Protein AF-A0A7V6V2H7-F1 (afdb_monomer_lite)

Structure (mmCIF, N/CA/C/O backbone):
data_AF-A0A7V6V2H7-F1
#
_entry.id   AF-A0A7V6V2H7-F1
#
loop_
_atom_site.group_PDB
_atom_site.id
_atom_site.type_symbol
_atom_site.label_atom_id
_atom_site.label_alt_id
_atom_site.label_comp_id
_atom_site.label_asym_id
_atom_site.label_entity_id
_atom_site.label_seq_id
_atom_site.pdbx_PDB_ins_code
_atom_site.Cartn_x
_atom_site.Cartn_y
_atom_site.Cartn_z
_atom_site.occupancy
_atom_site.B_iso_or_equiv
_atom_site.auth_seq_id
_atom_site.auth_comp_id
_atom_site.auth_asym_id
_atom_site.auth_atom_id
_atom_site.pdbx_PDB_model_num
ATOM 1 N N . ILE A 1 1 ? -5.118 2.229 9.733 1.00 89.06 1 ILE A N 1
ATOM 2 C CA . ILE A 1 1 ? -3.777 1.722 9.338 1.00 89.06 1 ILE A CA 1
ATOM 3 C C . ILE A 1 1 ? -3.659 1.949 7.848 1.00 89.06 1 ILE A C 1
ATOM 5 O O . ILE A 1 1 ? -4.533 1.463 7.139 1.00 89.06 1 ILE A O 1
ATOM 9 N N . LEU A 1 2 ? -2.596 2.624 7.410 1.00 93.81 2 LEU A N 1
ATOM 10 C CA . LEU A 1 2 ? -2.291 2.860 6.003 1.00 93.81 2 LEU A CA 1
ATOM 11 C C . LEU A 1 2 ? -1.253 1.856 5.487 1.00 93.81 2 LEU A C 1
ATOM 13 O O . LEU A 1 2 ? -0.178 1.705 6.066 1.00 93.81 2 LEU A O 1
ATOM 17 N N . LEU A 1 3 ? -1.588 1.181 4.392 1.00 95.38 3 LEU A N 1
ATOM 18 C CA . LEU A 1 3 ? -0.732 0.272 3.638 1.00 95.38 3 LEU A CA 1
ATOM 19 C C . LEU A 1 3 ? -0.364 0.926 2.304 1.00 95.38 3 LEU A C 1
ATOM 21 O O . LEU A 1 3 ? -1.238 1.428 1.600 1.00 95.38 3 LEU A O 1
ATOM 25 N N . ILE A 1 4 ? 0.913 0.878 1.931 1.00 95.56 4 ILE A N 1
ATOM 26 C CA . ILE A 1 4 ? 1.415 1.442 0.673 1.00 95.56 4 ILE A CA 1
ATOM 27 C C . ILE A 1 4 ? 2.280 0.393 -0.021 1.00 95.56 4 ILE A C 1
ATOM 29 O O . ILE A 1 4 ? 3.112 -0.239 0.633 1.00 95.56 4 ILE A O 1
ATOM 33 N N . HIS A 1 5 ? 2.093 0.192 -1.327 1.00 95.38 5 HIS A N 1
ATOM 34 C CA . HIS A 1 5 ? 2.869 -0.800 -2.076 1.00 95.38 5 HIS A CA 1
ATOM 35 C C . HIS A 1 5 ? 3.110 -0.418 -3.545 1.00 95.38 5 HIS A C 1
ATOM 37 O O . HIS A 1 5 ? 2.296 0.278 -4.153 1.00 95.38 5 HIS A O 1
ATOM 43 N N . GLY A 1 6 ? 4.213 -0.892 -4.129 1.00 94.31 6 GLY A N 1
ATOM 44 C CA . GLY A 1 6 ? 4.448 -0.855 -5.576 1.00 94.31 6 GLY A CA 1
ATOM 45 C C . GLY A 1 6 ? 3.860 -2.098 -6.242 1.00 94.31 6 GLY A C 1
ATOM 46 O O . GLY A 1 6 ? 4.002 -3.200 -5.726 1.00 94.31 6 GLY A O 1
ATOM 47 N N . TYR A 1 7 ? 3.163 -1.956 -7.368 1.00 93.06 7 TYR A N 1
ATOM 48 C CA . TYR A 1 7 ? 2.523 -3.109 -8.017 1.00 93.06 7 TYR A CA 1
ATOM 49 C C . TYR A 1 7 ? 3.525 -4.040 -8.716 1.00 93.06 7 TYR A C 1
ATOM 51 O O . TYR A 1 7 ? 3.304 -5.247 -8.781 1.00 93.06 7 TYR A O 1
ATOM 59 N N . ILE A 1 8 ? 4.627 -3.486 -9.228 1.00 91.75 8 ILE A N 1
ATOM 60 C CA . ILE A 1 8 ? 5.643 -4.201 -10.015 1.00 91.75 8 ILE A CA 1
ATOM 61 C C . ILE A 1 8 ? 6.861 -4.513 -9.128 1.00 91.75 8 ILE A C 1
ATOM 63 O O . ILE A 1 8 ? 8.008 -4.404 -9.557 1.00 91.75 8 ILE A O 1
ATOM 67 N N . ASP A 1 9 ? 6.629 -4.803 -7.848 1.00 90.44 9 ASP A N 1
ATOM 68 C CA . ASP A 1 9 ? 7.687 -5.120 -6.890 1.00 90.44 9 ASP A CA 1
ATOM 69 C C . ASP A 1 9 ? 8.121 -6.586 -7.048 1.00 90.44 9 ASP A C 1
ATOM 71 O O . ASP A 1 9 ? 7.353 -7.520 -6.802 1.00 90.44 9 ASP A O 1
ATOM 75 N N . ASP A 1 10 ? 9.355 -6.779 -7.506 1.00 88.31 10 ASP A N 1
ATOM 76 C CA . ASP A 1 10 ? 9.997 -8.076 -7.714 1.00 88.31 10 ASP A CA 1
ATOM 77 C C . ASP A 1 10 ? 10.722 -8.598 -6.461 1.00 88.31 10 ASP A C 1
ATOM 79 O O . ASP A 1 10 ? 11.070 -9.780 -6.404 1.00 88.31 10 ASP A O 1
ATOM 83 N N . VAL A 1 11 ? 10.914 -7.751 -5.442 1.00 90.50 11 VAL A N 1
ATOM 84 C CA . VAL A 1 11 ? 11.587 -8.091 -4.178 1.00 90.50 11 VAL A CA 1
ATOM 85 C C . VAL A 1 11 ? 10.564 -8.453 -3.107 1.00 90.50 11 VAL A C 1
ATOM 87 O O . VAL A 1 11 ? 10.622 -9.531 -2.511 1.00 90.50 11 VAL A O 1
ATOM 90 N N . VAL A 1 12 ? 9.605 -7.561 -2.862 1.00 92.00 12 VAL A N 1
ATOM 91 C CA . VAL A 1 12 ? 8.496 -7.777 -1.931 1.00 92.00 12 VAL A CA 1
ATOM 92 C C . VAL A 1 12 ? 7.228 -7.876 -2.751 1.00 92.00 12 VAL A C 1
ATOM 94 O O . VAL A 1 12 ? 6.548 -6.897 -2.994 1.00 92.00 12 VAL A O 1
ATOM 97 N N . VAL A 1 13 ? 6.899 -9.085 -3.187 1.00 93.44 13 VAL A N 1
ATOM 98 C CA . VAL A 1 13 ? 5.813 -9.267 -4.152 1.00 93.44 13 VAL A CA 1
ATOM 99 C C . VAL A 1 13 ? 4.422 -8.890 -3.584 1.00 93.44 13 VAL A C 1
ATOM 101 O O . VAL A 1 13 ? 4.178 -9.095 -2.382 1.00 93.44 13 VAL A O 1
ATOM 104 N N . PRO A 1 14 ? 3.466 -8.422 -4.421 1.00 93.62 14 PRO A N 1
ATOM 105 C CA . PRO A 1 14 ? 2.138 -7.956 -3.986 1.00 93.62 14 PRO A CA 1
ATOM 106 C C . PRO A 1 14 ? 1.300 -8.968 -3.192 1.00 93.62 14 PRO A C 1
ATOM 108 O O . PRO A 1 14 ? 0.379 -8.603 -2.460 1.00 93.62 14 PRO A O 1
ATOM 111 N N . GLN A 1 15 ? 1.606 -10.259 -3.298 1.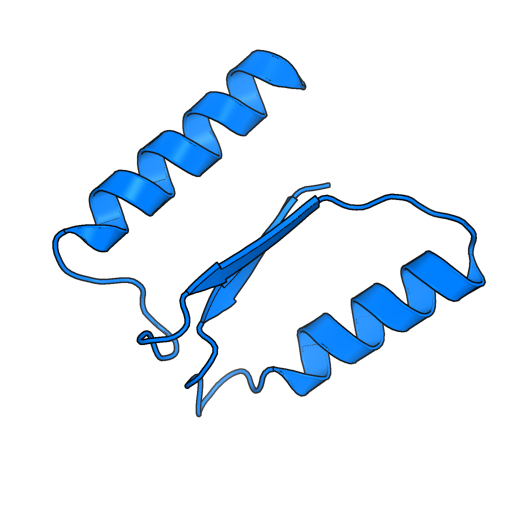00 94.38 15 GLN A N 1
ATOM 112 C CA . GLN A 1 15 ? 0.931 -11.334 -2.573 1.00 94.38 15 GLN A CA 1
ATOM 113 C C . GLN A 1 15 ? 1.006 -11.132 -1.054 1.00 94.38 15 GLN A C 1
ATOM 115 O O . GLN A 1 15 ? 0.064 -11.498 -0.348 1.00 94.38 15 GLN A O 1
ATOM 120 N N . HIS A 1 16 ? 2.070 -10.501 -0.546 1.00 94.62 16 HIS A N 1
ATOM 121 C CA . HIS A 1 16 ? 2.185 -10.179 0.874 1.00 94.62 16 HIS A CA 1
ATOM 122 C C . HIS A 1 16 ? 1.079 -9.220 1.325 1.00 94.62 16 HIS A C 1
ATOM 124 O O . HIS A 1 16 ? 0.339 -9.544 2.258 1.00 94.62 16 HIS A O 1
ATOM 130 N N . VAL A 1 17 ? 0.895 -8.088 0.635 1.00 95.69 17 VAL A N 1
ATOM 131 C CA . VAL A 1 17 ? -0.150 -7.122 1.010 1.00 95.69 17 VAL A CA 1
ATOM 132 C C . VAL A 1 17 ? -1.550 -7.695 0.788 1.00 95.69 17 VAL A C 1
ATOM 134 O O . VAL A 1 17 ? -2.424 -7.519 1.635 1.00 95.69 17 VAL A O 1
ATOM 137 N N . LEU A 1 18 ? -1.754 -8.481 -0.274 1.00 96.00 18 LEU A N 1
ATOM 138 C CA . LEU A 1 18 ? -3.036 -9.143 -0.535 1.00 96.00 18 LEU A CA 1
ATOM 139 C C . LEU A 1 18 ? -3.406 -10.155 0.560 1.00 96.00 18 LEU A C 1
ATOM 141 O O . LEU A 1 18 ? -4.560 -10.200 0.990 1.00 96.00 18 LEU A O 1
ATOM 145 N N . SER A 1 19 ? -2.437 -10.935 1.051 1.00 97.12 19 SER A N 1
ATOM 146 C CA . SER A 1 19 ? -2.671 -11.873 2.157 1.00 97.12 19 SER A CA 1
ATOM 147 C C . SER A 1 19 ? -3.053 -11.154 3.456 1.00 97.12 19 SER A C 1
ATOM 149 O O . SER A 1 19 ? -3.962 -11.593 4.164 1.00 97.12 19 SER A O 1
ATOM 151 N N . PHE A 1 20 ? -2.430 -10.005 3.735 1.00 96.50 20 PHE A N 1
ATOM 152 C CA . PHE A 1 20 ? -2.771 -9.175 4.887 1.00 96.50 20 PHE A CA 1
ATOM 153 C C . PHE A 1 20 ? -4.175 -8.570 4.759 1.00 96.50 20 PHE A C 1
ATOM 155 O O . PHE A 1 20 ? -4.973 -8.684 5.688 1.00 96.50 20 PHE A O 1
ATOM 162 N N . LEU A 1 21 ? -4.515 -8.006 3.592 1.00 96.62 21 LEU A N 1
ATOM 163 C CA . LEU A 1 21 ? -5.852 -7.471 3.311 1.00 96.62 21 LEU A CA 1
ATOM 164 C C . LEU A 1 21 ? -6.934 -8.536 3.506 1.00 96.62 21 LEU A C 1
ATOM 166 O O . LEU A 1 21 ? -7.948 -8.274 4.152 1.00 96.62 21 LEU A O 1
ATOM 170 N N . LYS A 1 22 ? -6.698 -9.759 3.017 1.00 97.44 22 LYS A N 1
ATOM 171 C CA . LYS A 1 22 ? -7.612 -10.885 3.232 1.00 97.44 22 LYS A CA 1
ATOM 172 C C . LYS A 1 22 ? -7.813 -11.174 4.723 1.00 97.44 22 LYS A C 1
ATOM 174 O O . LYS A 1 22 ? -8.953 -11.288 5.166 1.00 97.44 22 LYS A O 1
ATOM 179 N N . ALA A 1 23 ? -6.738 -11.207 5.509 1.00 97.56 23 ALA A N 1
ATOM 180 C CA . ALA A 1 23 ? -6.829 -11.408 6.955 1.00 97.56 23 ALA A CA 1
ATOM 181 C C . ALA A 1 23 ? -7.568 -10.263 7.679 1.00 97.56 23 ALA A C 1
ATOM 183 O O . ALA A 1 23 ? -8.270 -10.511 8.662 1.00 97.56 23 ALA A O 1
ATOM 184 N N . CYS A 1 24 ? -7.438 -9.019 7.209 1.00 97.31 24 CYS A N 1
ATOM 185 C CA . CYS A 1 24 ? -8.213 -7.883 7.715 1.00 97.31 24 CYS A CA 1
ATOM 186 C C . CYS A 1 24 ? -9.706 -8.039 7.409 1.00 97.31 24 CYS A C 1
ATOM 188 O O . CYS A 1 24 ? -10.521 -7.873 8.318 1.00 97.31 24 CYS A O 1
ATOM 190 N N . ILE A 1 25 ? -10.053 -8.427 6.177 1.00 97.06 25 ILE A N 1
ATOM 191 C CA . ILE A 1 25 ? -11.436 -8.699 5.753 1.00 97.06 25 ILE A CA 1
ATOM 192 C C . ILE A 1 25 ? -12.052 -9.800 6.617 1.00 97.06 25 ILE A C 1
ATOM 194 O O . ILE A 1 25 ? -13.132 -9.610 7.172 1.00 97.06 25 ILE A O 1
ATOM 198 N N . ASP A 1 26 ? -11.342 -10.913 6.803 1.00 98.12 26 ASP A N 1
ATOM 199 C CA . ASP A 1 26 ? -11.829 -12.051 7.591 1.00 98.12 26 ASP A CA 1
ATOM 200 C C . ASP A 1 26 ? -12.048 -11.686 9.074 1.00 98.12 26 ASP A C 1
ATOM 202 O O . ASP A 1 26 ? -12.857 -12.307 9.762 1.00 98.12 26 ASP A O 1
ATOM 206 N N . LYS A 1 27 ? -11.369 -10.643 9.569 1.00 97.69 27 LYS A N 1
ATOM 207 C CA . LYS A 1 27 ? -11.526 -10.095 10.928 1.00 97.69 27 LYS A CA 1
ATOM 208 C C . LYS A 1 27 ? -12.443 -8.868 11.000 1.00 97.69 27 LYS A C 1
ATOM 210 O O . LYS A 1 27 ? -12.549 -8.266 12.071 1.00 97.69 27 LYS A O 1
ATOM 215 N N . GLY A 1 28 ? -13.063 -8.462 9.889 1.00 96.38 28 GLY A N 1
ATOM 216 C CA . GLY A 1 28 ? -13.914 -7.271 9.815 1.00 96.38 28 GLY A CA 1
ATOM 217 C C . GLY A 1 28 ? -13.182 -5.968 10.156 1.00 96.38 28 GLY A C 1
ATOM 218 O O . GLY A 1 28 ? -13.767 -5.068 10.757 1.00 96.38 28 GLY A O 1
ATOM 219 N N . LYS A 1 29 ? -11.883 -5.876 9.848 1.00 96.50 29 LYS A N 1
ATOM 220 C CA . LYS A 1 29 ? -11.062 -4.683 10.091 1.00 96.50 29 LYS A CA 1
ATOM 221 C C . LYS A 1 29 ? -10.905 -3.877 8.811 1.00 96.50 29 LYS A C 1
ATOM 223 O O . LYS A 1 29 ? -10.462 -4.402 7.795 1.00 96.50 29 LYS A O 1
ATOM 228 N N . LEU A 1 30 ? -11.231 -2.592 8.900 1.00 94.88 30 LEU A N 1
ATOM 229 C CA . LEU A 1 30 ? -10.990 -1.624 7.837 1.00 94.88 30 LEU A CA 1
ATOM 230 C C . LEU A 1 30 ? -9.536 -1.152 7.886 1.00 94.88 30 LEU A C 1
ATOM 232 O O . LEU A 1 30 ? -8.986 -0.912 8.966 1.00 94.88 30 LEU A O 1
ATOM 236 N N . VAL A 1 31 ? -8.924 -1.053 6.711 1.00 94.62 31 VAL A N 1
ATOM 237 C CA . VAL A 1 31 ? -7.561 -0.563 6.503 1.00 94.62 31 VAL A CA 1
ATOM 238 C C . VAL A 1 31 ? -7.522 0.255 5.220 1.00 94.62 31 VAL A C 1
ATOM 240 O O . VAL A 1 31 ? -8.262 -0.032 4.278 1.00 94.62 31 VAL A O 1
ATOM 243 N N . ASP A 1 32 ? -6.642 1.244 5.190 1.00 95.56 32 ASP A N 1
ATOM 244 C CA . ASP A 1 32 ? -6.427 2.115 4.044 1.00 95.56 32 ASP A CA 1
ATOM 245 C C . ASP A 1 32 ? -5.310 1.510 3.191 1.00 95.56 32 ASP A C 1
ATOM 247 O O . ASP A 1 32 ? -4.287 1.076 3.726 1.00 95.56 32 ASP A O 1
AT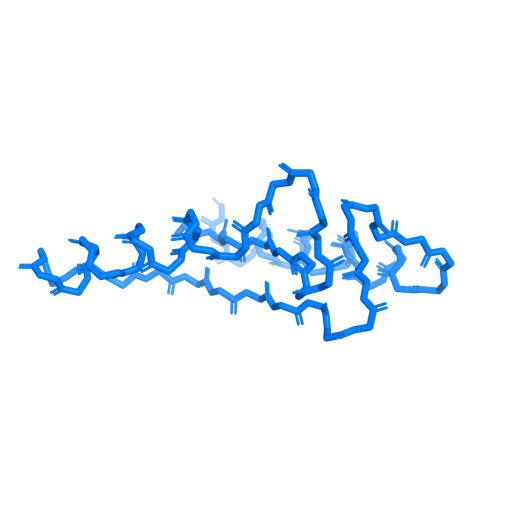OM 251 N N . PHE A 1 33 ? -5.497 1.435 1.873 1.00 95.50 33 PHE A N 1
ATOM 252 C CA . PHE A 1 33 ? -4.517 0.841 0.965 1.00 95.50 33 PHE A CA 1
ATOM 253 C C . PHE A 1 33 ? -4.309 1.713 -0.268 1.00 95.50 33 PHE A C 1
ATOM 255 O O . PHE A 1 33 ? -5.261 2.030 -0.979 1.00 95.50 33 PHE A O 1
ATOM 262 N N . PHE A 1 34 ? -3.050 2.050 -0.533 1.00 95.62 34 PHE A N 1
ATOM 263 C CA . PHE A 1 34 ? -2.626 2.772 -1.722 1.00 95.62 34 PHE A CA 1
ATOM 264 C C . PHE A 1 34 ? -1.593 1.956 -2.502 1.00 95.62 34 PHE A C 1
ATOM 266 O O . PHE A 1 34 ? -0.664 1.383 -1.926 1.00 95.62 34 PHE A O 1
ATOM 273 N N . VAL A 1 35 ? -1.736 1.916 -3.825 1.00 95.00 35 VAL A N 1
ATOM 274 C CA . VAL A 1 35 ? -0.835 1.169 -4.705 1.00 95.00 35 VAL A CA 1
ATOM 275 C C . VAL A 1 35 ? -0.307 2.055 -5.825 1.00 95.00 35 VAL A C 1
ATOM 277 O O . VAL A 1 35 ? -1.068 2.766 -6.476 1.00 95.00 35 VAL A O 1
ATOM 280 N N . TYR A 1 36 ? 0.998 1.975 -6.072 1.00 95.75 36 TYR A N 1
ATOM 281 C CA . TYR A 1 36 ? 1.655 2.623 -7.202 1.00 95.75 36 TYR A CA 1
ATOM 282 C C . TYR A 1 36 ? 1.754 1.638 -8.380 1.00 95.75 36 TYR A C 1
ATOM 284 O O . TYR A 1 36 ? 2.583 0.725 -8.337 1.00 95.75 36 TYR A O 1
ATOM 292 N N . PRO A 1 37 ? 0.936 1.787 -9.440 1.00 92.38 37 PRO A N 1
ATOM 293 C CA . PRO A 1 37 ? 0.794 0.774 -10.491 1.00 92.38 37 PRO A CA 1
ATOM 294 C C . PRO A 1 37 ? 2.029 0.629 -11.391 1.00 92.38 37 PRO A C 1
ATOM 296 O O . PRO A 1 37 ? 2.194 -0.397 -12.042 1.00 92.38 37 PRO A O 1
ATOM 299 N N . THR A 1 38 ? 2.888 1.647 -11.436 1.00 91.94 38 THR A N 1
ATOM 300 C CA . THR A 1 38 ? 4.075 1.725 -12.302 1.00 91.94 38 THR A CA 1
ATOM 301 C C . THR A 1 38 ? 5.389 1.514 -11.553 1.00 91.94 38 THR A C 1
ATOM 303 O O . THR A 1 38 ? 6.444 1.474 -12.183 1.00 91.94 38 THR A O 1
ATOM 306 N N . HIS A 1 39 ? 5.348 1.389 -10.224 1.00 89.56 39 HIS A N 1
ATOM 307 C CA . HIS A 1 39 ? 6.546 1.304 -9.395 1.00 89.56 39 HIS A CA 1
ATOM 308 C C . HIS A 1 39 ? 6.856 -0.123 -8.961 1.00 89.56 39 HIS A C 1
ATOM 310 O O . HIS A 1 39 ? 5.956 -0.910 -8.660 1.00 89.56 39 HIS A O 1
ATOM 316 N N . SER A 1 40 ? 8.157 -0.407 -8.899 1.00 88.12 40 SER A N 1
ATOM 317 C CA . SER A 1 40 ? 8.716 -1.578 -8.235 1.00 88.12 40 SER A CA 1
ATOM 318 C C . SER A 1 40 ? 8.884 -1.322 -6.734 1.00 88.12 40 SER A C 1
ATOM 320 O O . SER A 1 40 ? 8.089 -0.593 -6.142 1.00 88.12 40 SER A O 1
ATOM 322 N N . HIS A 1 41 ? 9.921 -1.882 -6.108 1.00 87.88 41 HIS A N 1
ATOM 323 C CA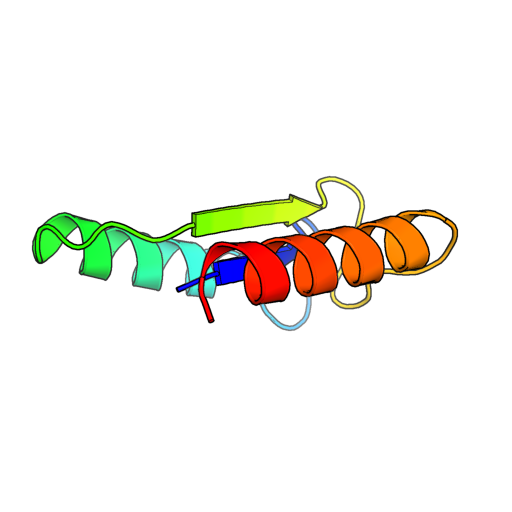 . HIS A 1 41 ? 10.169 -1.739 -4.675 1.00 87.88 41 HIS A CA 1
ATOM 324 C C . HIS A 1 41 ? 10.335 -0.285 -4.210 1.00 87.88 41 HIS A C 1
ATOM 326 O O . HIS A 1 41 ? 9.956 0.078 -3.097 1.00 87.88 41 HIS A O 1
ATOM 332 N N . ASN A 1 42 ? 10.889 0.575 -5.069 1.00 85.12 42 ASN A N 1
ATOM 333 C CA . ASN A 1 42 ? 11.135 1.972 -4.737 1.00 85.12 42 ASN A CA 1
ATOM 334 C C . ASN A 1 42 ? 10.204 2.902 -5.512 1.00 85.12 42 ASN A C 1
ATOM 336 O O . ASN A 1 42 ? 10.249 2.996 -6.742 1.00 85.12 42 ASN A O 1
ATOM 340 N N . VAL A 1 43 ? 9.432 3.687 -4.763 1.00 86.81 43 VAL A N 1
ATOM 341 C CA . VAL A 1 43 ? 8.766 4.871 -5.306 1.00 86.81 43 VAL A CA 1
ATOM 342 C C . VAL A 1 43 ? 9.825 5.956 -5.508 1.00 86.81 43 VAL A C 1
ATOM 344 O O . VAL A 1 43 ? 10.512 6.357 -4.560 1.00 86.81 43 VAL A O 1
ATOM 347 N N . MET A 1 44 ? 9.996 6.384 -6.757 1.00 87.94 44 MET A N 1
ATOM 34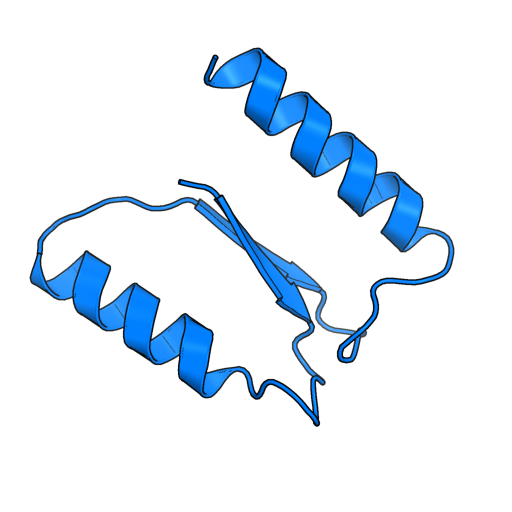8 C CA . MET A 1 44 ? 11.045 7.300 -7.217 1.00 87.94 44 MET A CA 1
ATOM 349 C C . MET A 1 44 ? 10.448 8.400 -8.101 1.00 87.94 44 MET A C 1
ATOM 351 O O . MET A 1 44 ? 9.315 8.293 -8.554 1.00 87.94 44 MET A O 1
ATOM 355 N N . GLY A 1 45 ? 11.221 9.451 -8.377 1.00 90.12 45 GLY A N 1
ATOM 356 C CA . GLY A 1 45 ? 10.781 10.539 -9.253 1.00 90.12 45 GLY A CA 1
ATOM 357 C C . GLY A 1 45 ? 9.671 11.391 -8.633 1.00 90.12 45 GLY A C 1
ATOM 358 O O . GLY A 1 45 ? 9.652 11.605 -7.422 1.00 90.12 45 GLY A O 1
ATOM 359 N N . ILE A 1 46 ? 8.762 11.893 -9.472 1.00 90.00 46 ILE A N 1
ATOM 360 C CA . ILE A 1 46 ? 7.668 12.791 -9.059 1.00 90.00 46 ILE A CA 1
ATOM 361 C C . ILE A 1 46 ? 6.741 12.107 -8.043 1.00 90.00 46 ILE A C 1
ATOM 363 O O . ILE A 1 46 ? 6.315 12.732 -7.073 1.00 90.00 46 ILE A O 1
ATOM 367 N N . ASP A 1 47 ? 6.526 10.802 -8.189 1.00 92.00 47 ASP A N 1
ATOM 368 C CA . ASP A 1 47 ? 5.654 10.016 -7.313 1.00 92.00 47 ASP A CA 1
ATOM 369 C C . ASP A 1 47 ? 6.189 9.895 -5.876 1.00 92.00 47 ASP A C 1
ATOM 371 O O . ASP A 1 47 ? 5.431 9.625 -4.942 1.00 92.00 47 ASP A O 1
ATOM 375 N N . ARG A 1 48 ? 7.483 10.183 -5.657 1.00 92.25 48 ARG A N 1
ATOM 376 C CA . ARG A 1 48 ? 8.078 10.323 -4.316 1.00 92.25 48 ARG A CA 1
ATOM 377 C C . ARG A 1 48 ? 7.470 11.498 -3.546 1.00 92.25 48 ARG A C 1
ATOM 379 O O . ARG A 1 48 ? 7.283 11.396 -2.338 1.00 92.25 48 ARG A O 1
ATOM 386 N N . TYR A 1 49 ? 7.171 12.604 -4.227 1.00 94.31 49 TYR A N 1
ATOM 387 C CA . TYR A 1 49 ? 6.520 13.754 -3.598 1.00 94.31 49 TYR A CA 1
ATOM 388 C C . TYR A 1 49 ? 5.079 13.416 -3.232 1.00 94.31 49 TYR A C 1
ATOM 390 O O . TYR A 1 49 ? 4.674 13.682 -2.106 1.00 94.31 49 TYR A O 1
ATOM 398 N N . HIS A 1 50 ? 4.361 12.731 -4.128 1.00 95.06 50 HIS A N 1
ATOM 399 C CA . HIS A 1 50 ? 3.029 12.206 -3.831 1.00 95.06 50 HIS A CA 1
ATOM 400 C C . HIS A 1 50 ? 3.043 11.258 -2.623 1.00 95.06 50 HIS A C 1
ATOM 402 O O . HIS A 1 50 ? 2.147 11.310 -1.791 1.00 95.06 50 HIS A O 1
ATOM 408 N N . LEU A 1 51 ? 4.062 10.398 -2.497 1.00 95.31 51 LEU A N 1
ATOM 409 C CA . LEU A 1 51 ? 4.197 9.504 -1.341 1.00 95.31 51 LEU A CA 1
ATOM 410 C C . LEU A 1 51 ? 4.299 10.283 -0.028 1.00 95.31 51 LEU A C 1
ATOM 412 O O . LEU A 1 51 ? 3.629 9.932 0.940 1.00 95.31 51 LEU A O 1
ATOM 416 N N . ASN A 1 52 ? 5.130 11.325 0.004 1.00 95.06 52 ASN A N 1
ATOM 417 C CA . ASN A 1 52 ? 5.288 12.154 1.196 1.00 95.06 52 ASN A CA 1
ATOM 418 C C . ASN A 1 52 ? 3.986 12.887 1.544 1.00 95.06 52 ASN A C 1
ATOM 420 O O . ASN A 1 52 ? 3.584 12.860 2.701 1.00 95.06 52 ASN A O 1
ATOM 424 N N . ASP A 1 53 ? 3.316 13.468 0.547 1.00 96.25 53 ASP A N 1
ATOM 425 C CA . ASP A 1 53 ? 2.051 14.196 0.716 1.00 96.25 53 ASP A CA 1
ATOM 426 C C . ASP A 1 53 ? 0.925 13.282 1.228 1.00 96.25 53 ASP A C 1
ATOM 428 O O . ASP A 1 53 ? 0.192 13.623 2.155 1.00 96.25 53 ASP A O 1
ATOM 432 N N . LEU A 1 54 ? 0.847 12.058 0.697 1.00 95.12 54 LEU A N 1
ATOM 433 C CA . LEU A 1 54 ? -0.094 11.034 1.149 1.00 95.12 54 LEU A CA 1
ATOM 434 C C . LEU A 1 54 ? 0.165 10.615 2.603 1.00 95.12 54 LEU A C 1
ATOM 436 O O . LEU A 1 54 ? -0.779 10.477 3.380 1.00 95.12 54 LEU A O 1
ATOM 440 N N . ILE A 1 55 ? 1.432 10.424 2.984 1.00 95.06 55 ILE A N 1
ATOM 441 C CA . ILE A 1 55 ? 1.802 10.098 4.368 1.00 95.06 55 ILE A CA 1
ATOM 442 C C . ILE A 1 55 ? 1.446 11.263 5.299 1.00 95.06 55 ILE A C 1
ATOM 444 O O . ILE A 1 55 ? 0.805 11.040 6.323 1.00 95.06 55 ILE A O 1
ATOM 448 N N . GLU A 1 56 ? 1.833 12.489 4.947 1.00 96.56 56 GLU A N 1
ATOM 449 C CA . GLU A 1 56 ? 1.557 13.694 5.735 1.00 96.56 56 GLU A CA 1
ATOM 450 C C . GLU A 1 56 ? 0.053 13.912 5.928 1.00 96.56 56 GLU A C 1
ATOM 452 O O . GLU A 1 56 ? -0.401 14.102 7.057 1.00 96.56 56 GLU A O 1
ATOM 457 N N . THR A 1 57 ? -0.726 13.800 4.851 1.00 95.44 57 THR A N 1
ATOM 458 C CA . THR A 1 57 ? -2.190 13.90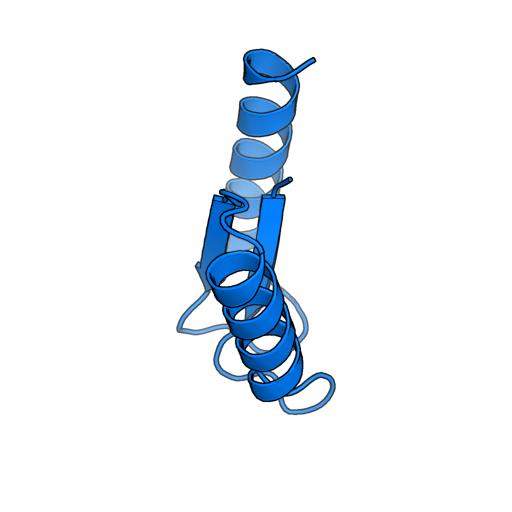8 4.897 1.00 95.44 57 THR A CA 1
ATOM 459 C C . THR A 1 57 ? -2.779 12.862 5.836 1.00 95.44 57 THR A C 1
ATOM 461 O O . THR A 1 57 ? -3.558 13.200 6.725 1.00 95.44 57 THR A O 1
ATOM 464 N N . TYR A 1 58 ? -2.347 11.603 5.717 1.00 95.69 58 TYR A N 1
ATOM 465 C CA . TYR A 1 58 ? -2.836 10.538 6.588 1.00 95.69 58 TYR A CA 1
ATOM 466 C C . TYR A 1 58 ? -2.529 10.796 8.064 1.00 95.69 58 TYR A C 1
ATOM 468 O O . TYR A 1 58 ? -3.392 10.571 8.914 1.00 95.69 58 TYR A O 1
ATOM 476 N N . PHE A 1 59 ? -1.319 11.273 8.372 1.00 94.75 59 PHE A N 1
ATOM 477 C CA . PHE A 1 59 ? -0.947 11.656 9.733 1.00 94.75 59 PHE A CA 1
ATOM 478 C C . PHE A 1 59 ? -1.825 12.795 10.253 1.00 94.75 59 PHE A C 1
ATOM 480 O O . PHE A 1 59 ? -2.367 12.673 11.343 1.00 94.75 59 PHE A O 1
ATOM 487 N N . ASN A 1 60 ? -2.013 13.860 9.476 1.00 95.25 60 ASN A N 1
ATOM 488 C CA . ASN A 1 60 ? -2.810 15.014 9.899 1.00 95.25 60 ASN A CA 1
ATOM 489 C C . ASN A 1 60 ? -4.296 14.681 10.116 1.00 95.25 60 ASN A C 1
ATOM 491 O O . ASN A 1 60 ? -4.953 15.318 10.935 1.00 95.25 60 ASN A O 1
ATOM 495 N N . GLU A 1 61 ? -4.839 13.705 9.385 1.00 94.00 61 GLU A N 1
ATOM 496 C CA . GLU A 1 61 ? -6.247 13.303 9.497 1.00 94.00 61 GLU A CA 1
ATOM 497 C C . GLU A 1 61 ? -6.517 12.279 10.611 1.00 94.00 61 GLU A C 1
ATOM 499 O O . GLU A 1 61 ? -7.652 12.175 11.079 1.00 94.00 61 GLU A O 1
ATOM 504 N N . ASN A 1 62 ? -5.510 11.498 11.018 1.00 90.06 62 ASN A N 1
ATOM 505 C CA . ASN A 1 62 ? -5.704 10.318 11.875 1.00 90.06 62 ASN A CA 1
ATOM 506 C C . ASN A 1 62 ? -4.897 10.335 13.187 1.00 90.06 62 ASN A C 1
ATOM 508 O O . ASN A 1 62 ? -4.987 9.362 13.946 1.00 90.06 62 ASN A O 1
ATOM 512 N N . LEU A 1 63 ? -4.113 11.386 13.453 1.00 84.31 63 LEU A N 1
ATOM 513 C CA . LEU A 1 63 ? -3.332 11.578 14.685 1.00 84.31 63 LEU A CA 1
ATOM 514 C C . LEU A 1 63 ? -3.866 12.759 15.507 1.00 84.31 63 LEU A C 1
ATOM 516 O O . LEU A 1 63 ? -3.919 12.609 16.749 1.00 84.31 63 LEU A O 1
#

Sequence (63 aa):
ILLIHGYIDDVVVPQHVLSFLKACIDKGKLVDFFVYPTHSHNVMGIDRYHLNDLIETYFNENL

pLDDT: mean 93.63, std 3.23, range [84.31, 98.12]

Foldseek 3Di:
DEAEEECAAPPDHCVVVVVVVVVCVVVVHDYHYDYHDPDYHDDDDPVVVVVVVVVVV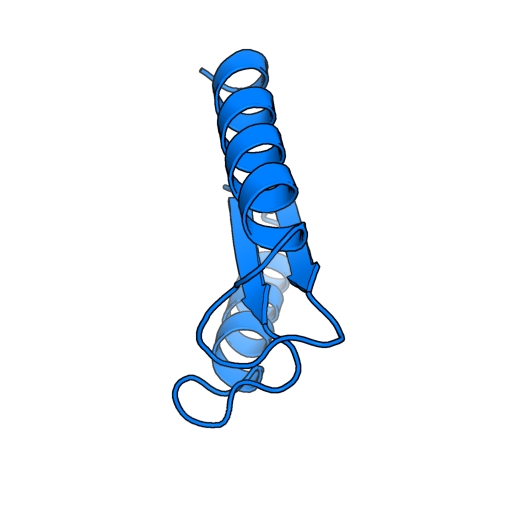CVVVPD

Secondary structure (DSSP, 8-state):
-EEEEETT-SSS-THHHHHHHHHHHHTT---EEEEETT--SS--TTHHHHHHHHHHHHHHHH-

Radius of gyration: 12.69 Å; chains: 1; bounding box: 26×27×27 Å